Protein AF-A0A7X7D4T2-F1 (afdb_monomer_lite)

Secondary structure (DSSP, 8-state):
-----S----TTEEEEEE-TTS-EEEESSHHHHHHHHHHHHHHH-TT----HHHHHHH-EEEE-

Foldseek 3Di:
DDPDPADPLPQFKKKWAQDPVRDIAIDSHLVRSQVVVVVCCVVPPVVDDDDSVNSSVRIDIDGD

Radius of gyration: 12.09 Å; chains: 1; bounding box: 34×25×28 Å

pLDDT: mean 82.37, std 14.93, range [41.25, 93.19]

Sequence (64 aa):
MSDQPVAADHPGYVWVLDCPCGERLRGDSEDEIVDISLAHLGERHPDLEYERDHILFMATKFRR

Structure (mmCIF, N/CA/C/O backbone):
data_AF-A0A7X7D4T2-F1
#
_entry.id   AF-A0A7X7D4T2-F1
#
loop_
_atom_site.group_PDB
_atom_site.id
_atom_site.type_symbol
_atom_site.label_atom_id
_atom_site.label_alt_id
_atom_site.label_comp_id
_atom_site.label_asym_id
_atom_site.label_entity_id
_atom_site.label_seq_id
_atom_site.pdbx_PDB_ins_code
_atom_site.Cartn_x
_atom_site.Cartn_y
_atom_site.Cartn_z
_atom_site.occupancy
_atom_site.B_iso_or_equiv
_atom_site.auth_seq_id
_atom_site.auth_comp_id
_atom_site.auth_asym_id
_atom_site.auth_atom_id
_atom_site.pdbx_PDB_model_num
ATOM 1 N N . MET A 1 1 ? 24.341 11.825 0.275 1.00 41.25 1 MET A N 1
ATOM 2 C CA . MET A 1 1 ? 22.899 12.124 0.376 1.00 41.25 1 MET A CA 1
ATOM 3 C C . MET A 1 1 ? 22.249 11.286 -0.702 1.00 41.25 1 MET A C 1
ATOM 5 O O . MET A 1 1 ? 22.688 11.387 -1.839 1.00 41.25 1 MET A O 1
ATOM 9 N N . SER A 1 2 ? 21.415 10.327 -0.311 1.00 45.41 2 SER A N 1
ATOM 10 C CA . SER A 1 2 ? 21.000 9.207 -1.157 1.00 45.41 2 SER A CA 1
ATOM 11 C C . SER A 1 2 ? 20.078 9.672 -2.280 1.00 45.41 2 SER A C 1
ATOM 13 O O . SER A 1 2 ? 18.919 9.982 -2.040 1.00 45.41 2 SER A O 1
A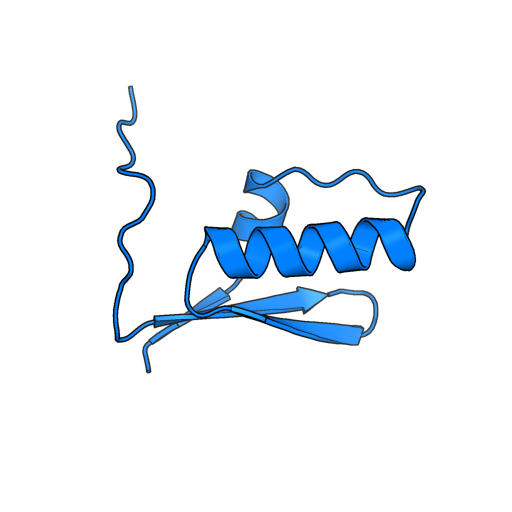TOM 15 N N . ASP A 1 3 ? 20.622 9.717 -3.490 1.00 48.09 3 ASP A N 1
ATOM 16 C CA . ASP A 1 3 ? 19.872 9.778 -4.739 1.00 48.09 3 ASP A CA 1
ATOM 17 C C . ASP A 1 3 ? 19.410 8.345 -5.042 1.00 48.09 3 ASP A C 1
ATOM 19 O O . ASP A 1 3 ? 20.162 7.536 -5.588 1.00 48.09 3 ASP A O 1
ATOM 23 N N . GLN A 1 4 ? 18.234 7.966 -4.537 1.00 49.66 4 GLN A N 1
ATOM 24 C CA . GLN A 1 4 ? 17.570 6.746 -4.989 1.00 49.66 4 GLN A CA 1
ATOM 25 C C . GLN A 1 4 ? 16.723 7.128 -6.206 1.00 49.66 4 GLN A C 1
ATOM 27 O O . GLN A 1 4 ? 15.789 7.916 -6.051 1.00 49.66 4 GLN A O 1
ATOM 32 N N . PRO A 1 5 ? 17.038 6.618 -7.411 1.00 49.75 5 PRO A N 1
ATOM 33 C CA . PRO A 1 5 ? 16.228 6.880 -8.584 1.00 49.75 5 PRO A CA 1
ATOM 34 C C . PRO A 1 5 ? 14.873 6.207 -8.374 1.00 49.75 5 PRO A C 1
ATOM 36 O O . PRO A 1 5 ? 14.767 4.981 -8.341 1.00 49.75 5 PRO A O 1
ATOM 39 N N . VAL A 1 6 ? 13.853 7.036 -8.179 1.00 53.84 6 VAL A N 1
ATOM 40 C CA . VAL A 1 6 ? 12.453 6.623 -8.122 1.00 53.84 6 VAL A CA 1
ATOM 41 C C . VAL A 1 6 ? 12.028 6.149 -9.514 1.00 53.84 6 VAL A C 1
ATOM 43 O O . VAL A 1 6 ? 12.387 6.769 -10.515 1.00 53.84 6 VAL A O 1
ATOM 46 N N . ALA A 1 7 ? 11.281 5.047 -9.568 1.00 53.66 7 ALA A N 1
ATOM 47 C CA . ALA A 1 7 ? 10.723 4.442 -10.780 1.00 53.66 7 ALA A CA 1
ATOM 48 C C . ALA A 1 7 ? 11.740 3.778 -11.730 1.00 53.66 7 ALA A C 1
ATOM 50 O O . ALA A 1 7 ? 11.842 4.099 -12.914 1.00 53.66 7 ALA A O 1
ATOM 51 N N . ALA A 1 8 ? 12.441 2.753 -11.240 1.00 52.00 8 ALA A N 1
ATOM 52 C CA . ALA A 1 8 ? 12.843 1.670 -12.131 1.00 52.00 8 ALA A CA 1
ATOM 53 C C . ALA A 1 8 ? 11.675 0.681 -12.222 1.00 52.00 8 ALA A C 1
ATOM 55 O O . ALA A 1 8 ? 11.576 -0.260 -11.436 1.00 52.00 8 ALA A O 1
ATOM 56 N N . ASP A 1 9 ? 10.782 0.939 -13.178 1.00 53.12 9 ASP A N 1
ATOM 57 C CA . ASP A 1 9 ? 9.886 -0.054 -13.767 1.00 53.12 9 ASP A CA 1
ATOM 58 C C . ASP A 1 9 ? 10.755 -1.263 -14.144 1.00 53.12 9 ASP A C 1
ATOM 60 O O . ASP A 1 9 ? 11.539 -1.234 -15.100 1.00 53.12 9 ASP A O 1
ATOM 64 N N . HIS A 1 10 ? 10.789 -2.262 -13.262 1.00 57.22 10 HIS A N 1
ATOM 65 C CA . HIS A 1 10 ? 11.630 -3.421 -13.457 1.00 57.22 10 HIS A CA 1
ATOM 66 C C . HIS A 1 10 ? 10.741 -4.534 -14.013 1.00 57.22 10 HIS A C 1
ATOM 68 O O . HIS A 1 10 ? 10.033 -5.163 -13.225 1.00 57.22 10 HIS A O 1
ATOM 74 N N . PRO A 1 11 ? 10.832 -4.873 -15.313 1.00 62.28 11 PRO A N 1
ATOM 75 C CA . PRO A 1 11 ? 9.934 -5.825 -15.984 1.00 62.28 11 PRO A CA 1
ATOM 76 C C . PRO A 1 11 ? 10.092 -7.295 -15.529 1.00 62.28 11 PRO A C 1
ATOM 78 O O . PRO A 1 11 ? 9.722 -8.224 -16.242 1.00 62.28 11 PRO A O 1
ATOM 81 N N . GLY A 1 12 ? 10.665 -7.531 -14.348 1.00 74.69 12 GLY A N 1
ATOM 82 C CA . GLY A 1 12 ? 10.875 -8.845 -13.751 1.00 74.69 12 GLY A CA 1
ATOM 83 C C . GLY A 1 12 ? 10.776 -8.864 -12.226 1.00 74.69 12 GLY A C 1
ATOM 84 O O . GLY A 1 12 ? 11.210 -9.842 -11.619 1.00 74.69 12 GLY A O 1
ATOM 85 N N . TYR A 1 13 ? 10.248 -7.818 -11.583 1.00 83.06 13 TYR A N 1
ATOM 86 C CA . TYR A 1 13 ? 9.935 -7.882 -10.156 1.00 83.06 13 TYR A CA 1
ATOM 87 C C . TYR A 1 13 ? 8.478 -7.528 -9.915 1.00 83.06 13 TYR A C 1
ATOM 89 O O . TYR A 1 13 ? 7.946 -6.629 -10.546 1.00 83.06 13 TYR A O 1
ATOM 97 N N . VAL A 1 14 ? 7.865 -8.247 -8.984 1.00 88.69 14 VAL A N 1
ATOM 98 C CA . VAL A 1 14 ? 6.529 -7.965 -8.471 1.00 88.69 14 VAL A CA 1
ATOM 99 C C . VAL A 1 14 ? 6.662 -7.600 -7.003 1.00 88.69 14 VAL A C 1
ATOM 101 O O . VAL A 1 14 ? 7.370 -8.262 -6.235 1.00 88.69 14 VAL A O 1
ATOM 104 N N . TRP A 1 15 ? 5.997 -6.528 -6.617 1.00 91.94 15 TRP A N 1
ATOM 105 C CA . TRP A 1 15 ? 5.901 -6.087 -5.241 1.00 91.94 15 TRP A CA 1
ATOM 106 C C . TRP A 1 15 ? 4.681 -6.724 -4.606 1.00 91.94 15 TRP A C 1
ATOM 108 O O . TRP A 1 15 ? 3.588 -6.707 -5.167 1.00 91.94 15 TRP A O 1
ATOM 118 N N . VAL A 1 16 ? 4.875 -7.330 -3.442 1.00 92.75 16 VAL A N 1
ATOM 119 C CA . VAL A 1 16 ? 3.808 -8.000 -2.704 1.00 92.75 16 VAL A CA 1
ATOM 120 C C . VAL A 1 16 ? 3.822 -7.484 -1.281 1.00 92.75 16 VAL A C 1
ATOM 122 O O . VAL A 1 16 ? 4.851 -7.557 -0.613 1.00 92.75 16 VAL A O 1
ATOM 125 N N . LEU A 1 17 ? 2.684 -6.990 -0.811 1.00 92.50 17 LEU A N 1
ATOM 126 C CA . LEU A 1 17 ? 2.502 -6.578 0.571 1.00 92.50 17 LEU A CA 1
ATOM 127 C C . LEU A 1 17 ? 1.465 -7.477 1.236 1.00 92.50 17 LEU A C 1
ATOM 129 O O . LEU A 1 17 ? 0.316 -7.565 0.802 1.00 92.50 17 LEU A O 1
ATOM 133 N N . ASP A 1 18 ? 1.892 -8.152 2.296 1.00 91.38 18 ASP A N 1
ATOM 134 C CA . ASP A 1 18 ? 1.008 -8.910 3.170 1.00 91.38 18 ASP A CA 1
ATOM 135 C C . ASP A 1 18 ? 0.512 -7.974 4.276 1.00 91.38 18 ASP A C 1
ATOM 137 O O . ASP A 1 18 ? 1.237 -7.660 5.223 1.00 91.38 18 ASP A O 1
ATOM 141 N N . CYS A 1 19 ? -0.728 -7.502 4.144 1.00 87.88 19 CYS A N 1
ATOM 142 C CA . CYS A 1 19 ? -1.351 -6.678 5.167 1.00 87.88 19 CYS A CA 1
ATOM 143 C C . CYS A 1 19 ? -1.580 -7.524 6.430 1.00 87.88 19 CYS A C 1
ATOM 145 O O . CYS A 1 19 ? -2.116 -8.634 6.337 1.00 87.88 19 CYS A O 1
ATOM 147 N N . PRO A 1 20 ? -1.287 -7.002 7.635 1.00 86.00 20 PRO A N 1
ATOM 148 C CA . PRO A 1 20 ? -1.580 -7.699 8.891 1.00 86.00 20 PRO A CA 1
ATOM 149 C C . PRO A 1 20 ? -3.083 -7.955 9.101 1.00 86.00 20 PRO A C 1
ATOM 151 O O . PRO A 1 20 ? -3.465 -8.790 9.916 1.00 86.00 20 PRO A O 1
ATOM 154 N N . CYS A 1 21 ? -3.939 -7.268 8.344 1.00 88.56 21 CYS A N 1
ATOM 155 C CA . CYS A 1 21 ? -5.375 -7.499 8.279 1.00 88.56 21 CYS A CA 1
ATOM 156 C C . CYS A 1 21 ? -5.772 -8.817 7.581 1.00 88.56 21 CYS A C 1
ATOM 158 O O . CYS A 1 21 ? -6.924 -9.237 7.689 1.00 88.56 21 CYS A O 1
ATOM 160 N N . GLY A 1 22 ? -4.837 -9.468 6.877 1.00 89.81 22 GLY A N 1
ATOM 161 C CA . GLY A 1 22 ? -5.049 -10.709 6.127 1.00 89.81 22 GLY A CA 1
ATOM 162 C C . GLY A 1 22 ? -5.215 -10.525 4.615 1.00 89.81 22 GLY A C 1
ATOM 163 O O . GLY A 1 22 ? -5.283 -11.522 3.900 1.00 89.81 22 GLY A O 1
ATOM 164 N N . GLU A 1 23 ? -5.255 -9.283 4.121 1.00 91.06 23 GLU A N 1
ATOM 165 C CA . GLU A 1 23 ? -5.316 -8.987 2.685 1.00 91.06 23 GLU A CA 1
ATOM 166 C C . GLU A 1 23 ? -3.921 -9.052 2.050 1.00 91.06 23 GLU A C 1
ATOM 168 O O . GLU A 1 23 ? -2.935 -8.591 2.631 1.00 91.06 23 GLU A O 1
ATOM 173 N N . ARG A 1 24 ? -3.829 -9.605 0.837 1.00 92.81 24 ARG A N 1
ATOM 174 C CA . ARG A 1 24 ? -2.561 -9.686 0.103 1.00 92.81 24 ARG A CA 1
ATOM 175 C C . ARG A 1 24 ? -2.609 -8.794 -1.123 1.00 92.81 24 ARG A C 1
ATOM 177 O O . ARG A 1 24 ? -3.259 -9.123 -2.112 1.00 92.81 24 ARG A O 1
ATOM 184 N N . LEU A 1 25 ? -1.832 -7.722 -1.082 1.00 92.88 25 LEU A N 1
ATOM 185 C CA . LEU A 1 25 ? -1.744 -6.731 -2.145 1.00 92.88 25 LEU A CA 1
ATOM 186 C C . LEU A 1 25 ? -0.552 -7.037 -3.051 1.00 92.88 25 LEU A C 1
ATOM 188 O O . LEU A 1 25 ? 0.475 -7.554 -2.599 1.00 92.88 25 LEU A O 1
ATOM 192 N N . ARG A 1 26 ? -0.697 -6.759 -4.347 1.00 92.31 26 ARG A N 1
ATOM 193 C CA . ARG A 1 26 ? 0.342 -6.984 -5.357 1.00 92.31 26 ARG A CA 1
ATOM 194 C C . ARG A 1 26 ? 0.358 -5.829 -6.346 1.00 92.31 26 ARG A C 1
ATOM 196 O O . ARG A 1 26 ? -0.713 -5.406 -6.761 1.00 92.31 26 ARG A O 1
ATOM 203 N N . GLY A 1 27 ? 1.548 -5.386 -6.730 1.00 90.50 27 GLY A N 1
ATOM 204 C CA . GLY A 1 27 ? 1.763 -4.377 -7.765 1.00 90.50 27 GLY A CA 1
ATOM 205 C C . GLY A 1 27 ? 3.008 -4.710 -8.580 1.00 90.50 27 GLY A C 1
ATOM 206 O O . GLY A 1 27 ? 3.944 -5.330 -8.068 1.00 90.50 27 GLY A O 1
ATOM 207 N N . ASP A 1 28 ? 3.029 -4.318 -9.847 1.00 87.94 28 ASP A N 1
ATOM 208 C CA . ASP A 1 28 ? 4.182 -4.522 -10.726 1.00 87.94 28 ASP A CA 1
ATOM 209 C C . ASP A 1 28 ? 5.283 -3.474 -10.460 1.00 87.94 28 ASP A C 1
ATOM 211 O O . ASP A 1 28 ? 6.449 -3.674 -10.805 1.00 87.94 28 ASP A O 1
ATOM 215 N N . SER A 1 29 ? 4.954 -2.390 -9.751 1.00 87.88 29 SER A N 1
ATOM 216 C CA . SER A 1 29 ? 5.892 -1.335 -9.354 1.00 87.88 29 SER A CA 1
ATOM 217 C C . SER A 1 29 ? 5.755 -0.919 -7.883 1.00 87.88 29 SER A C 1
ATOM 219 O O . SER A 1 29 ? 4.789 -1.263 -7.201 1.00 87.88 29 SER A O 1
ATOM 221 N N . GLU A 1 30 ? 6.750 -0.169 -7.396 1.00 89.62 30 GLU A N 1
ATOM 222 C CA . GLU A 1 30 ? 6.728 0.446 -6.062 1.00 89.62 30 GLU A CA 1
ATOM 223 C C . GLU A 1 30 ? 5.574 1.441 -5.917 1.00 89.62 30 GLU A C 1
ATOM 225 O O . GLU A 1 30 ? 4.915 1.469 -4.884 1.00 89.62 30 GLU A O 1
ATOM 230 N N . ASP A 1 31 ? 5.316 2.244 -6.951 1.00 90.38 31 ASP A N 1
ATOM 231 C CA . ASP A 1 31 ? 4.201 3.193 -6.962 1.00 90.38 31 ASP A CA 1
ATOM 232 C C . ASP A 1 31 ? 2.862 2.461 -6.907 1.00 90.38 31 ASP A C 1
ATOM 234 O O . ASP A 1 31 ? 2.008 2.786 -6.089 1.00 90.38 31 ASP A O 1
ATOM 238 N N . GLU A 1 32 ? 2.710 1.403 -7.703 1.00 91.25 32 GLU A N 1
ATOM 239 C CA . GLU A 1 32 ? 1.459 0.656 -7.772 1.00 91.25 32 GLU A CA 1
ATOM 240 C C . GLU A 1 32 ? 1.129 -0.057 -6.455 1.00 91.25 32 GLU A C 1
ATOM 242 O O . GLU A 1 32 ? -0.005 0.025 -5.983 1.00 91.25 32 GLU A O 1
ATOM 247 N N . ILE A 1 33 ? 2.102 -0.715 -5.807 1.00 92.38 33 ILE A N 1
ATOM 248 C CA . ILE A 1 33 ? 1.840 -1.347 -4.503 1.00 92.38 33 ILE A CA 1
ATOM 249 C C . ILE A 1 33 ? 1.492 -0.306 -3.433 1.00 92.38 33 ILE A C 1
ATOM 251 O O . ILE A 1 33 ? 0.692 -0.596 -2.540 1.00 92.38 33 ILE A O 1
ATOM 255 N N . VAL A 1 34 ? 2.060 0.899 -3.523 1.00 92.94 34 VAL A N 1
ATOM 256 C CA . VAL A 1 34 ? 1.777 2.007 -2.606 1.00 92.94 34 VAL A CA 1
ATOM 257 C C . VAL A 1 34 ? 0.369 2.531 -2.813 1.00 92.94 34 VAL A C 1
ATOM 259 O O . VAL A 1 34 ? -0.381 2.586 -1.842 1.00 92.94 34 VAL A O 1
ATOM 262 N N . ASP A 1 35 ? -0.020 2.828 -4.048 1.00 93.12 35 ASP A N 1
ATOM 263 C CA . ASP A 1 35 ? -1.363 3.312 -4.369 1.00 93.12 35 ASP A CA 1
ATOM 264 C C . ASP A 1 35 ? -2.434 2.299 -3.947 1.00 93.12 35 ASP A C 1
ATOM 266 O O . ASP A 1 35 ? -3.410 2.661 -3.285 1.00 93.12 35 ASP A O 1
ATOM 270 N N . ILE A 1 36 ? -2.219 1.012 -4.246 1.00 93.19 36 ILE A N 1
ATOM 271 C CA . ILE A 1 36 ? -3.127 -0.070 -3.840 1.00 93.19 36 ILE A CA 1
ATOM 272 C C . ILE A 1 36 ? -3.220 -0.160 -2.308 1.00 93.19 36 ILE A C 1
AT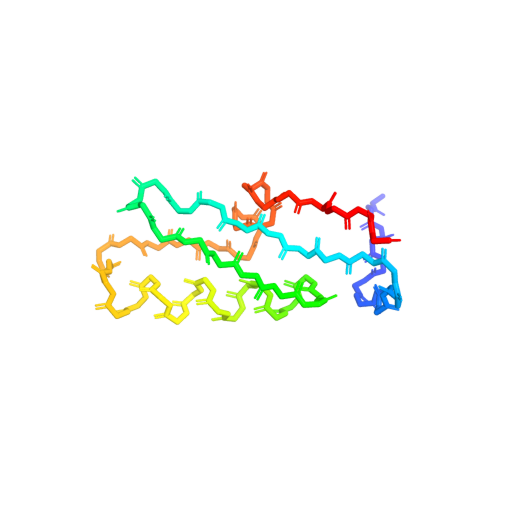OM 274 O O . ILE A 1 36 ? -4.312 -0.319 -1.757 1.00 93.19 36 ILE A O 1
ATOM 278 N N . SER A 1 37 ? -2.091 -0.052 -1.604 1.00 92.94 37 SER A N 1
ATOM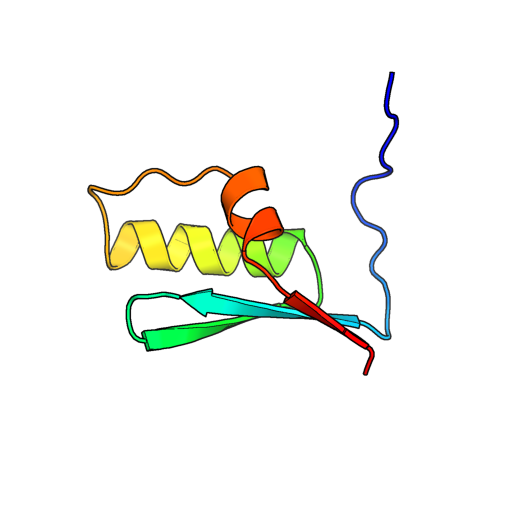 279 C CA . SER A 1 37 ? -2.056 -0.129 -0.138 1.00 92.94 37 SER A CA 1
ATOM 280 C C . SER A 1 37 ? -2.706 1.081 0.524 1.00 92.94 37 SER A C 1
ATOM 282 O O . SER A 1 37 ? -3.477 0.908 1.465 1.00 92.94 37 SER A O 1
ATOM 284 N N . LEU A 1 38 ? -2.448 2.293 0.032 1.00 91.62 38 LEU A N 1
ATOM 285 C CA . LEU A 1 38 ? -3.059 3.521 0.541 1.00 91.62 38 LEU A CA 1
ATOM 286 C C . LEU A 1 38 ? -4.571 3.530 0.312 1.00 91.62 38 LEU A C 1
ATOM 288 O O . LEU A 1 38 ? -5.317 3.877 1.227 1.00 91.62 38 LEU A O 1
ATOM 292 N N . ALA A 1 39 ? -5.031 3.090 -0.862 1.00 92.50 39 ALA A N 1
ATOM 293 C CA . ALA A 1 39 ? -6.456 2.930 -1.137 1.00 92.50 39 ALA A CA 1
ATOM 294 C C . ALA A 1 39 ? -7.102 1.940 -0.153 1.00 92.50 39 ALA A C 1
ATOM 296 O O . ALA A 1 39 ? -8.097 2.268 0.493 1.00 92.50 39 ALA A O 1
ATOM 297 N N . HIS A 1 40 ? -6.485 0.769 0.043 1.00 91.88 40 HIS A N 1
ATOM 298 C CA . HIS A 1 40 ? -6.958 -0.224 1.006 1.00 91.88 40 HIS A CA 1
ATOM 299 C C . HIS A 1 40 ? -7.018 0.331 2.437 1.00 91.88 40 HIS A C 1
ATOM 301 O O . HIS A 1 40 ? -8.001 0.113 3.146 1.00 91.88 40 HIS A O 1
ATOM 307 N N . LEU A 1 41 ? -5.983 1.053 2.871 1.00 90.06 41 LEU A N 1
ATOM 308 C CA . LEU A 1 41 ? -5.935 1.668 4.196 1.00 90.06 41 LEU A CA 1
ATOM 309 C C . LEU A 1 41 ? -7.042 2.708 4.370 1.00 90.06 41 LEU A C 1
ATOM 311 O O . LEU A 1 41 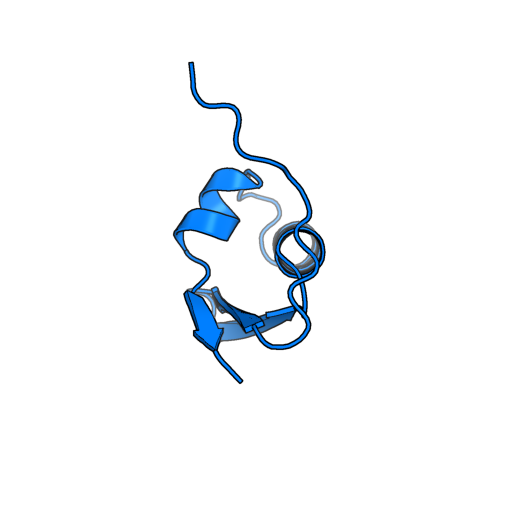? -7.776 2.631 5.348 1.00 90.06 41 LEU A O 1
ATOM 315 N N . GLY A 1 42 ? -7.237 3.608 3.405 1.00 90.06 42 GLY A N 1
ATOM 316 C CA . GLY A 1 42 ? -8.298 4.616 3.475 1.00 90.06 42 GLY A CA 1
ATOM 317 C C . GLY A 1 42 ? -9.705 4.013 3.568 1.00 90.06 42 GLY A C 1
ATOM 318 O O . GLY A 1 42 ? -10.562 4.544 4.274 1.00 90.06 42 GLY A O 1
ATOM 319 N N . GLU A 1 43 ? -9.943 2.880 2.904 1.00 89.62 43 GLU A N 1
ATOM 320 C CA . GLU A 1 43 ? -11.246 2.204 2.917 1.00 89.62 43 GLU A CA 1
ATOM 321 C C . GLU A 1 43 ? -11.464 1.312 4.147 1.00 89.62 43 GLU A C 1
ATOM 323 O O . GLU A 1 43 ? -12.579 1.217 4.669 1.00 89.62 43 GLU A O 1
ATOM 328 N N . ARG A 1 44 ? -10.428 0.597 4.598 1.00 89.31 44 ARG A N 1
ATOM 329 C CA . ARG A 1 44 ? -10.551 -0.455 5.623 1.00 89.31 44 ARG A CA 1
ATOM 330 C C . ARG A 1 44 ? -10.085 -0.007 7.002 1.00 89.31 44 ARG A C 1
ATOM 332 O O . ARG A 1 44 ? -10.559 -0.555 7.999 1.00 89.31 44 ARG A O 1
ATOM 339 N N . HIS A 1 45 ? -9.180 0.961 7.046 1.00 88.62 45 HIS A N 1
ATOM 340 C CA . HIS A 1 45 ? -8.456 1.413 8.226 1.00 88.62 45 HIS A CA 1
ATOM 341 C C . HIS A 1 45 ? -8.292 2.947 8.234 1.00 88.62 45 HIS A C 1
ATOM 343 O O . HIS A 1 45 ? -7.163 3.433 8.234 1.00 88.62 45 HIS A O 1
ATOM 349 N N . PRO A 1 46 ? -9.390 3.726 8.276 1.00 85.81 46 PRO A N 1
ATOM 350 C CA . PRO A 1 46 ? -9.329 5.191 8.200 1.00 85.81 46 PRO A CA 1
ATOM 351 C C . PRO A 1 46 ? -8.570 5.842 9.368 1.00 85.81 46 PRO A C 1
ATOM 353 O O . PRO A 1 46 ? -8.146 6.987 9.259 1.00 85.81 46 PRO A O 1
ATOM 356 N N . ASP A 1 47 ? -8.388 5.120 10.476 1.00 87.75 47 ASP A N 1
ATOM 357 C CA . ASP A 1 47 ? -7.629 5.574 11.647 1.00 87.75 47 ASP A CA 1
ATOM 358 C C . ASP A 1 47 ? -6.115 5.304 11.533 1.00 87.75 47 ASP A C 1
ATOM 360 O O . ASP A 1 47 ? -5.354 5.678 12.427 1.00 87.75 47 ASP A O 1
ATOM 364 N N . LEU A 1 48 ? -5.670 4.605 10.482 1.00 85.38 48 LEU A N 1
ATOM 365 C CA . LEU A 1 48 ? -4.265 4.281 10.259 1.00 85.38 48 LEU A CA 1
ATOM 366 C C . LEU A 1 48 ? -3.689 5.143 9.134 1.00 85.38 48 LEU A C 1
ATOM 368 O O . LEU A 1 48 ? -4.037 4.976 7.968 1.00 85.38 48 LEU A O 1
ATOM 372 N N . GLU A 1 49 ? -2.734 6.003 9.479 1.00 81.12 49 GLU A N 1
ATOM 373 C CA . GLU A 1 49 ? -1.928 6.735 8.503 1.00 81.12 49 GLU A CA 1
ATOM 374 C C . GLU A 1 49 ? -0.606 6.001 8.272 1.00 81.12 49 GLU A C 1
ATOM 376 O O . GLU A 1 49 ? 0.249 5.902 9.157 1.00 81.12 49 GLU A O 1
ATOM 381 N N . TYR A 1 50 ? -0.441 5.473 7.061 1.00 85.44 50 TYR A N 1
ATOM 382 C CA . TYR A 1 50 ? 0.838 4.968 6.583 1.00 85.44 50 TYR A CA 1
ATOM 383 C C . TYR A 1 50 ? 1.362 5.879 5.485 1.00 85.44 50 TYR A C 1
ATOM 385 O O . TYR A 1 50 ? 0.614 6.350 4.636 1.00 85.44 50 TYR A O 1
ATOM 393 N N . GLU A 1 51 ? 2.675 6.057 5.482 1.00 88.12 51 GLU A N 1
ATOM 394 C CA . GLU A 1 51 ? 3.393 6.742 4.419 1.00 88.12 51 GLU A CA 1
ATOM 395 C C . GLU A 1 51 ? 3.908 5.727 3.399 1.00 88.12 51 GLU A C 1
ATOM 397 O O . GLU A 1 51 ? 4.091 4.541 3.709 1.00 88.12 51 GLU A O 1
ATOM 402 N N . ARG A 1 52 ? 4.220 6.218 2.196 1.00 90.31 52 ARG A N 1
ATOM 403 C CA . ARG A 1 52 ? 4.836 5.439 1.110 1.00 90.31 52 ARG A CA 1
ATOM 404 C C . ARG A 1 52 ? 6.001 4.581 1.603 1.00 90.31 52 ARG A C 1
ATOM 406 O O . ARG A 1 52 ? 6.055 3.386 1.324 1.00 90.31 52 ARG A O 1
ATOM 413 N N . ASP A 1 53 ? 6.888 5.174 2.392 1.00 89.56 53 ASP A N 1
ATOM 414 C CA . ASP A 1 53 ? 8.088 4.504 2.890 1.00 89.56 53 ASP A CA 1
ATOM 415 C C . ASP A 1 53 ? 7.761 3.370 3.868 1.00 89.56 53 ASP A C 1
ATOM 417 O O . ASP A 1 53 ? 8.401 2.321 3.825 1.00 89.56 53 ASP A O 1
ATOM 421 N N . HIS A 1 54 ? 6.736 3.527 4.714 1.00 90.06 54 HIS A N 1
ATOM 422 C CA . HIS A 1 54 ? 6.298 2.456 5.613 1.00 90.06 54 HIS A CA 1
ATOM 423 C C . HIS A 1 54 ? 5.746 1.265 4.829 1.00 90.06 54 HIS A C 1
ATOM 425 O O . HIS A 1 54 ? 6.046 0.114 5.151 1.00 90.06 54 HIS A O 1
ATOM 431 N N . ILE A 1 55 ? 4.964 1.541 3.786 1.00 90.38 55 ILE A N 1
ATOM 432 C CA . ILE A 1 55 ? 4.394 0.516 2.910 1.00 90.38 55 ILE A CA 1
ATOM 433 C C . ILE A 1 55 ? 5.517 -0.221 2.178 1.00 90.38 55 ILE A C 1
ATOM 435 O O . ILE A 1 55 ? 5.571 -1.448 2.221 1.00 90.38 55 ILE A O 1
ATOM 439 N N . LEU A 1 56 ? 6.460 0.504 1.577 1.00 89.31 56 LEU A N 1
ATOM 440 C CA . LEU A 1 56 ? 7.592 -0.097 0.869 1.00 89.31 56 LEU A CA 1
ATOM 441 C C . LEU A 1 56 ? 8.534 -0.873 1.789 1.00 89.31 56 LEU A C 1
ATOM 443 O O . LEU A 1 56 ? 9.105 -1.873 1.363 1.00 89.31 56 LEU A O 1
ATOM 447 N N . PHE A 1 57 ? 8.665 -0.460 3.051 1.00 89.38 57 PHE A N 1
ATOM 448 C CA . PHE A 1 57 ? 9.441 -1.194 4.047 1.00 89.38 57 PHE A CA 1
ATOM 449 C C . PHE A 1 57 ? 8.800 -2.541 4.422 1.00 89.38 57 PHE A C 1
ATOM 451 O O . PHE A 1 57 ? 9.511 -3.503 4.707 1.00 89.38 57 PHE A O 1
ATOM 458 N N . ME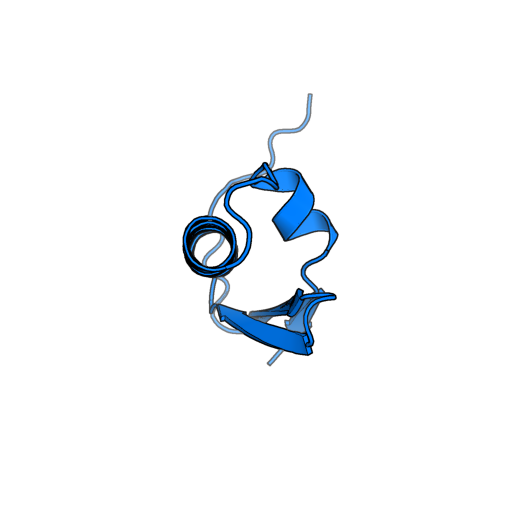T A 1 58 ? 7.465 -2.624 4.422 1.00 89.44 58 MET A N 1
ATOM 459 C CA . MET A 1 58 ? 6.725 -3.870 4.669 1.00 89.44 58 MET A CA 1
ATOM 460 C C . MET A 1 58 ? 6.551 -4.719 3.403 1.00 89.44 58 MET A C 1
ATOM 462 O O . MET A 1 58 ? 6.366 -5.935 3.490 1.00 89.44 58 MET A O 1
ATOM 466 N N . ALA A 1 59 ? 6.589 -4.096 2.227 1.00 91.25 59 ALA A N 1
ATOM 467 C CA . ALA A 1 59 ? 6.453 -4.785 0.959 1.00 91.25 59 ALA A CA 1
ATOM 468 C C . ALA A 1 59 ? 7.675 -5.670 0.680 1.00 91.25 59 ALA A C 1
ATOM 470 O O . ALA A 1 59 ? 8.828 -5.320 0.926 1.00 91.25 59 ALA A O 1
ATOM 471 N N . THR A 1 60 ? 7.416 -6.840 0.112 1.00 90.31 60 THR A N 1
ATOM 472 C CA . THR A 1 60 ? 8.441 -7.780 -0.325 1.00 90.31 60 THR A CA 1
ATOM 473 C C . THR A 1 60 ? 8.573 -7.727 -1.841 1.00 90.31 60 THR A C 1
ATOM 475 O O . THR A 1 60 ? 7.603 -7.921 -2.577 1.00 90.31 60 THR A O 1
ATOM 478 N N . LYS A 1 61 ? 9.801 -7.505 -2.318 1.00 89.00 61 LYS A N 1
ATOM 479 C CA . LYS A 1 61 ? 10.146 -7.560 -3.741 1.00 89.00 61 LYS A CA 1
ATOM 480 C C . LYS A 1 61 ? 10.417 -9.004 -4.154 1.00 89.00 61 LYS A C 1
ATOM 482 O O . LYS A 1 61 ? 11.447 -9.579 -3.799 1.00 89.00 61 LYS A O 1
ATOM 487 N N . PHE A 1 62 ? 9.520 -9.583 -4.941 1.00 85.88 62 PHE A N 1
ATOM 488 C CA . PHE A 1 62 ? 9.712 -10.900 -5.537 1.00 85.88 62 PHE A CA 1
ATOM 489 C C . PHE A 1 62 ? 10.263 -10.758 -6.946 1.00 85.88 62 PHE A C 1
ATOM 491 O O . PHE A 1 62 ? 9.754 -9.990 -7.755 1.00 85.88 62 PHE A O 1
ATOM 498 N N . ARG A 1 63 ? 11.310 -11.521 -7.257 1.00 80.56 63 ARG A N 1
ATOM 499 C CA . ARG A 1 63 ? 11.813 -11.643 -8.625 1.00 80.56 63 ARG A CA 1
ATOM 500 C C . ARG A 1 63 ? 10.986 -12.698 -9.357 1.00 80.56 63 ARG A C 1
ATOM 502 O O . ARG A 1 63 ? 10.921 -13.833 -8.882 1.00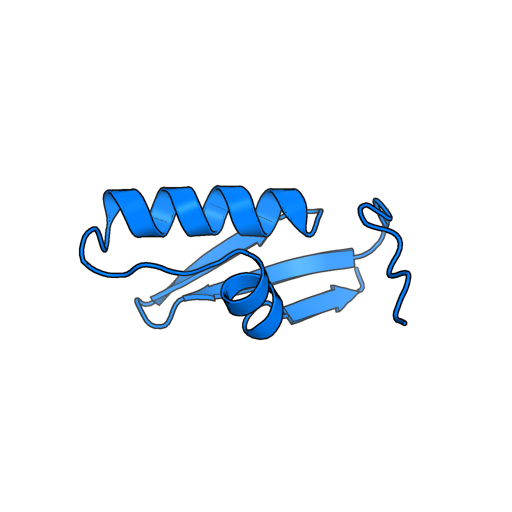 80.56 63 ARG A O 1
ATOM 509 N N . ARG A 1 64 ? 10.356 -12.307 -10.463 1.00 64.00 64 ARG A N 1
ATOM 510 C CA . ARG A 1 64 ? 9.618 -13.202 -11.358 1.00 64.00 64 ARG A CA 1
ATOM 511 C C . ARG A 1 64 ? 10.555 -13.855 -12.373 1.00 64.00 64 ARG A C 1
ATOM 513 O O . ARG A 1 64 ? 11.574 -13.225 -12.742 1.00 64.00 64 ARG A O 1
#